Protein AF-A0A085YXM6-F1 (afdb_monomer_lite)

pLDDT: mean 96.4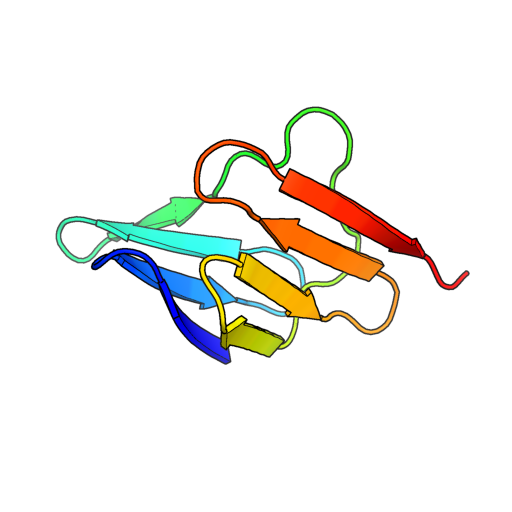8, std 1.94, range [85.38, 98.44]

Sequence (71 aa):
GMEVFDGHLYVSSTSFVYQLEDGKLLPVDFGDDIPRTCYHLSAADGIMWSIGAKDVMEFDGSDWKRVLRID

Secondary structure (DSSP, 8-state):
-EEEETTEEEEE-SS-EEEEETTEEEEP--TT---S---EEEEETTEEEEE-SSEEEEE-SS-EEEEEE--

Foldseek 3Di:
DWDDAPNWIWDFDQQFIFTQDPNDTHGDPQDPDGDRGFHDWDDDDQKIWRDHPAWIWIDNPPHIDTPDGDD

Structure (mmCIF, N/CA/C/O backbone):
data_AF-A0A085YXM6-F1
#
_entry.id   AF-A0A085YXM6-F1
#
loop_
_atom_site.group_PDB
_atom_site.id
_atom_site.type_symbol
_atom_site.label_atom_id
_atom_site.label_alt_id
_atom_site.label_comp_id
_atom_site.label_asym_id
_atom_site.label_entity_id
_atom_site.label_seq_id
_atom_site.pdbx_PDB_ins_code
_atom_site.Cartn_x
_atom_site.Cartn_y
_atom_site.Cartn_z
_atom_site.occupancy
_atom_site.B_iso_or_equiv
_atom_site.auth_seq_id
_atom_site.auth_comp_id
_atom_site.auth_asym_id
_atom_site.auth_atom_id
_atom_site.pdbx_PDB_model_num
ATOM 1 N N . GLY A 1 1 ? -3.850 8.889 -2.085 1.00 91.94 1 GLY A N 1
ATOM 2 C CA . GLY A 1 1 ? -5.292 8.558 -2.127 1.00 91.94 1 GLY A CA 1
ATOM 3 C C . GLY A 1 1 ? -5.761 8.104 -0.759 1.00 91.94 1 GLY A C 1
ATOM 4 O O . GLY A 1 1 ? -4.961 8.127 0.167 1.00 91.94 1 GLY A O 1
ATOM 5 N N . MET A 1 2 ? -7.024 7.707 -0.621 1.00 96.75 2 MET A N 1
ATOM 6 C CA . MET A 1 2 ? -7.564 7.090 0.597 1.00 96.75 2 MET A CA 1
ATOM 7 C C . MET A 1 2 ? -8.409 5.884 0.200 1.00 96.75 2 MET A C 1
ATOM 9 O O . MET A 1 2 ? -9.136 5.987 -0.784 1.00 96.75 2 MET A O 1
ATOM 13 N N . GLU A 1 3 ? -8.310 4.789 0.946 1.00 98.12 3 GLU A N 1
ATOM 14 C CA . GLU A 1 3 ? -9.070 3.563 0.690 1.00 98.12 3 GLU A CA 1
ATOM 15 C C . GLU A 1 3 ? -9.357 2.831 2.003 1.00 98.12 3 GLU A C 1
ATOM 17 O O . GLU A 1 3 ? -8.534 2.860 2.922 1.00 98.12 3 GLU A O 1
ATOM 22 N N . VAL A 1 4 ? -10.525 2.193 2.101 1.00 97.69 4 VAL A N 1
ATOM 23 C CA . VAL A 1 4 ? -10.871 1.347 3.250 1.00 97.69 4 VAL A CA 1
ATOM 24 C C . VAL A 1 4 ? -10.553 -0.101 2.909 1.00 97.69 4 VAL A C 1
ATOM 26 O O . VAL A 1 4 ? -11.030 -0.630 1.909 1.00 97.69 4 VAL A O 1
ATOM 29 N N . PHE A 1 5 ? -9.788 -0.758 3.774 1.00 97.94 5 PHE A N 1
ATOM 30 C CA . PHE A 1 5 ? -9.418 -2.155 3.622 1.00 97.94 5 PHE A CA 1
ATOM 31 C C . PHE A 1 5 ? -9.462 -2.860 4.977 1.00 97.94 5 PHE A C 1
ATOM 33 O O . PHE A 1 5 ? -8.934 -2.351 5.961 1.00 97.94 5 PHE A O 1
ATOM 40 N N . ASP A 1 6 ? -10.162 -3.993 5.035 1.00 95.94 6 ASP A N 1
ATOM 41 C CA . ASP A 1 6 ? -10.386 -4.785 6.254 1.00 95.94 6 ASP A CA 1
ATOM 42 C C . ASP A 1 6 ? -10.791 -3.949 7.491 1.00 95.94 6 ASP A C 1
ATOM 44 O O . ASP A 1 6 ? -10.266 -4.097 8.589 1.00 95.94 6 ASP A O 1
ATOM 48 N N . GLY A 1 7 ? -11.691 -2.978 7.297 1.00 96.12 7 GLY A N 1
ATOM 49 C CA . GLY A 1 7 ? -12.171 -2.093 8.368 1.00 96.12 7 GLY A CA 1
ATOM 50 C C . GLY A 1 7 ? -11.217 -0.962 8.776 1.00 96.12 7 GLY A C 1
ATOM 51 O O . GLY A 1 7 ? -11.604 -0.120 9.586 1.00 96.12 7 GLY A O 1
ATOM 52 N N . HIS A 1 8 ? -10.024 -0.885 8.186 1.00 97.25 8 HIS A N 1
ATOM 53 C CA . HIS A 1 8 ? -9.034 0.157 8.442 1.00 97.25 8 HIS A CA 1
ATOM 54 C C . HIS A 1 8 ? -8.990 1.162 7.289 1.00 97.25 8 HIS A C 1
ATOM 56 O O . HIS A 1 8 ? -9.201 0.824 6.124 1.00 97.25 8 HIS A O 1
ATOM 62 N N . LEU A 1 9 ? -8.723 2.427 7.613 1.00 98.06 9 LEU A N 1
ATOM 63 C CA . LEU A 1 9 ? -8.563 3.480 6.616 1.00 98.06 9 LEU A CA 1
ATOM 64 C C . LEU A 1 9 ? -7.081 3.655 6.296 1.00 98.06 9 LEU A C 1
ATOM 66 O O . LEU A 1 9 ? -6.299 4.053 7.158 1.00 98.06 9 LEU A O 1
ATOM 70 N N . TYR A 1 10 ? -6.720 3.423 5.041 1.00 98.25 10 TYR A N 1
ATOM 71 C CA . TYR A 1 10 ? -5.376 3.639 4.533 1.00 98.25 10 TYR A CA 1
ATOM 72 C C . TYR A 1 10 ? -5.300 4.927 3.724 1.00 98.25 10 TYR A C 1
ATOM 74 O O . TYR A 1 10 ? -6.243 5.338 3.044 1.00 98.25 10 TYR A O 1
ATOM 82 N N . VAL A 1 11 ? -4.144 5.576 3.792 1.00 98.19 11 VAL A N 1
ATOM 83 C CA . VAL A 1 11 ? -3.852 6.831 3.107 1.00 98.19 11 VAL A CA 1
ATOM 84 C C . VAL A 1 11 ? -2.526 6.691 2.384 1.00 98.19 11 VAL A C 1
ATOM 86 O O . VAL A 1 11 ? -1.510 6.382 2.997 1.00 98.19 11 VAL A O 1
ATOM 89 N N . SER A 1 12 ? -2.506 6.962 1.083 1.00 97.38 12 SER A N 1
ATOM 90 C CA . SER A 1 12 ? -1.261 7.030 0.318 1.00 97.38 12 SER A CA 1
ATOM 91 C C . SER A 1 12 ? -0.843 8.463 0.020 1.00 97.38 12 SER A C 1
ATOM 93 O O . SER A 1 12 ? -1.664 9.329 -0.310 1.00 97.38 12 SER A O 1
ATOM 95 N N . SER A 1 13 ? 0.464 8.690 0.097 1.00 95.94 13 SER A N 1
ATOM 96 C CA . SER A 1 13 ? 1.144 9.861 -0.439 1.00 95.94 13 SER A CA 1
ATOM 97 C C . SER A 1 13 ? 1.797 9.518 -1.782 1.00 95.94 13 SER A C 1
ATOM 99 O O . SER A 1 13 ? 1.573 8.457 -2.368 1.00 95.94 13 SER A O 1
ATOM 101 N N . THR A 1 14 ? 2.630 10.422 -2.293 1.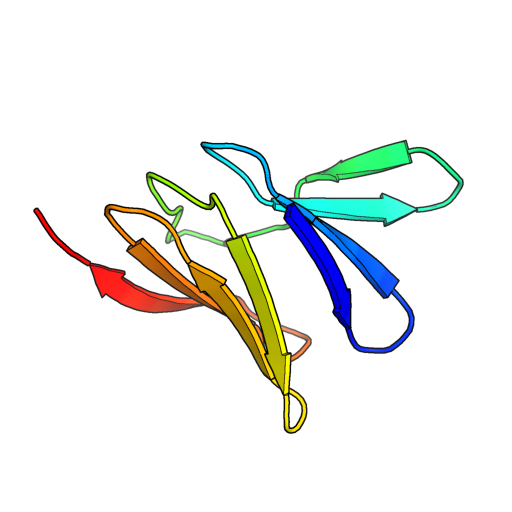00 94.62 14 THR A N 1
ATOM 102 C CA . THR A 1 14 ? 3.430 10.149 -3.488 1.00 94.62 14 THR A CA 1
ATOM 103 C C . THR A 1 14 ? 4.458 9.040 -3.265 1.00 94.62 14 THR A C 1
ATOM 105 O O . THR A 1 14 ? 4.771 8.325 -4.216 1.00 94.62 14 THR A O 1
ATOM 108 N N . SER A 1 15 ? 4.945 8.861 -2.034 1.00 93.56 15 SER A N 1
ATOM 109 C CA . SER A 1 15 ? 6.095 8.006 -1.715 1.00 93.56 15 SER A CA 1
ATOM 110 C C . SER A 1 15 ? 5.831 6.926 -0.668 1.00 93.56 15 SER A C 1
ATOM 112 O O . SER A 1 15 ? 6.704 6.092 -0.467 1.00 93.56 15 SER A O 1
ATOM 114 N N . PHE A 1 16 ? 4.694 6.939 0.035 1.00 97.06 16 PHE A N 1
ATOM 115 C CA . PHE A 1 16 ? 4.443 5.976 1.112 1.00 97.06 16 PHE A CA 1
ATOM 116 C C . PHE A 1 16 ? 2.950 5.723 1.364 1.00 97.06 16 PHE A C 1
ATOM 118 O O . PHE A 1 16 ? 2.104 6.504 0.918 1.00 97.06 16 PHE A O 1
ATOM 125 N N . VAL A 1 17 ? 2.639 4.652 2.099 1.00 98.00 17 VAL A N 1
ATOM 126 C CA . VAL A 1 17 ? 1.286 4.302 2.561 1.00 98.00 17 VAL A CA 1
ATOM 127 C C . VAL A 1 17 ? 1.238 4.332 4.086 1.00 98.00 17 VAL A C 1
ATOM 129 O O . VAL A 1 17 ? 2.176 3.925 4.767 1.00 98.00 17 VAL A O 1
ATOM 132 N N . TYR A 1 18 ? 0.135 4.833 4.620 1.00 98.19 18 TYR A N 1
ATOM 133 C CA . TYR A 1 18 ? -0.115 4.962 6.045 1.00 98.19 18 TYR A CA 1
ATOM 134 C C . TYR A 1 18 ? -1.445 4.311 6.394 1.00 98.19 18 TYR A C 1
ATOM 136 O O . TYR A 1 18 ? -2.386 4.375 5.605 1.00 98.19 18 TYR A O 1
ATOM 144 N N . GLN A 1 19 ? -1.538 3.761 7.593 1.00 97.94 19 GLN A N 1
ATOM 145 C CA . GLN A 1 19 ? -2.789 3.378 8.229 1.00 97.94 19 GLN A CA 1
ATOM 146 C C . GLN A 1 19 ? -3.218 4.492 9.187 1.00 97.94 19 GLN A C 1
ATOM 148 O O . GLN A 1 19 ? -2.392 5.045 9.917 1.00 97.94 19 GLN A O 1
ATOM 153 N N . LEU A 1 20 ? -4.495 4.868 9.163 1.00 98.00 20 LEU A N 1
ATOM 154 C CA . LEU A 1 20 ? -5.052 5.809 10.124 1.00 98.00 20 LEU A CA 1
ATOM 155 C C . LEU A 1 20 ? -5.515 5.048 11.368 1.00 98.00 20 LEU A C 1
ATOM 157 O O . LEU A 1 20 ? -6.502 4.320 11.319 1.00 98.00 20 LEU A O 1
ATOM 161 N N . GLU A 1 21 ? -4.849 5.290 12.491 1.00 96.62 21 GLU A N 1
ATOM 162 C CA . GLU A 1 21 ? -5.183 4.715 13.795 1.00 96.62 21 GLU A CA 1
ATOM 163 C C . GLU A 1 21 ? -5.336 5.831 14.823 1.00 96.62 21 GLU A C 1
ATOM 165 O O . GLU A 1 21 ? -4.460 6.688 14.950 1.00 96.62 21 GLU A O 1
ATOM 170 N N . ASP A 1 22 ? -6.467 5.870 15.531 1.00 95.50 22 ASP A N 1
ATOM 171 C CA . ASP A 1 22 ? -6.763 6.881 16.559 1.00 95.50 22 ASP A CA 1
ATOM 172 C C . ASP A 1 22 ? -6.486 8.333 16.110 1.00 95.50 22 ASP A C 1
ATOM 174 O O . ASP A 1 22 ? -5.977 9.173 16.859 1.00 95.50 22 ASP A O 1
ATOM 178 N N . GLY A 1 23 ? -6.798 8.633 14.844 1.00 95.25 23 GLY A N 1
ATOM 179 C CA . GLY A 1 23 ? -6.590 9.952 14.238 1.00 95.25 23 GLY A CA 1
ATOM 180 C C . GLY A 1 23 ? -5.137 10.270 13.864 1.00 95.25 23 GLY A C 1
ATOM 181 O O . GLY A 1 23 ? -4.832 11.422 13.552 1.00 95.25 23 GLY A O 1
ATOM 182 N N . LYS A 1 24 ? -4.236 9.282 13.880 1.00 97.62 24 LYS A N 1
ATOM 183 C CA . LYS A 1 24 ? -2.821 9.419 13.515 1.00 97.62 24 LYS A CA 1
ATOM 184 C C . LYS A 1 24 ? -2.481 8.549 12.314 1.00 97.62 24 LYS A C 1
ATOM 186 O O . LYS A 1 24 ? -2.945 7.423 12.204 1.00 97.62 24 LYS A O 1
ATOM 191 N N . LEU A 1 25 ? -1.639 9.075 11.430 1.00 97.56 25 LEU A N 1
ATOM 192 C CA . LEU A 1 25 ? -1.112 8.327 10.292 1.00 97.56 25 LEU A CA 1
ATOM 193 C C . LEU A 1 25 ? 0.138 7.566 10.729 1.00 97.56 25 LEU A C 1
ATOM 195 O O . LEU A 1 25 ? 1.172 8.180 11.001 1.00 97.56 25 LEU A O 1
ATOM 199 N N . LEU A 1 26 ? 0.032 6.245 10.794 1.00 98.12 26 LEU A N 1
ATOM 200 C CA . LEU A 1 26 ? 1.143 5.349 11.078 1.00 98.12 26 LEU A CA 1
ATOM 201 C C . LEU A 1 26 ? 1.666 4.762 9.764 1.00 98.12 26 LEU A C 1
ATOM 203 O O . LEU A 1 26 ? 0.862 4.312 8.950 1.00 98.12 26 LEU A O 1
ATOM 207 N N . PRO A 1 27 ? 2.982 4.804 9.501 1.00 97.38 27 PRO A N 1
ATOM 208 C CA . PRO A 1 27 ? 3.543 4.201 8.297 1.00 97.38 27 PRO A CA 1
ATOM 209 C C . PRO A 1 27 ? 3.303 2.688 8.310 1.00 97.38 27 PRO A C 1
ATOM 211 O O . PRO A 1 27 ? 3.533 2.048 9.334 1.00 97.38 27 PRO A O 1
ATOM 214 N N . VAL A 1 28 ? 2.858 2.128 7.181 1.00 96.94 28 VAL A N 1
ATOM 215 C CA . VAL A 1 28 ? 2.768 0.668 7.037 1.00 96.94 28 VAL A CA 1
ATOM 216 C C . VAL A 1 28 ? 4.165 0.064 6.921 1.00 96.94 28 VAL A C 1
ATOM 218 O O . VAL A 1 28 ? 5.101 0.723 6.457 1.00 96.94 28 VAL A O 1
ATOM 221 N N . ASP A 1 29 ? 4.301 -1.192 7.323 1.00 96.50 29 ASP A N 1
ATOM 222 C CA . ASP A 1 29 ? 5.534 -1.943 7.135 1.00 96.50 29 ASP A CA 1
ATOM 223 C C . ASP A 1 29 ? 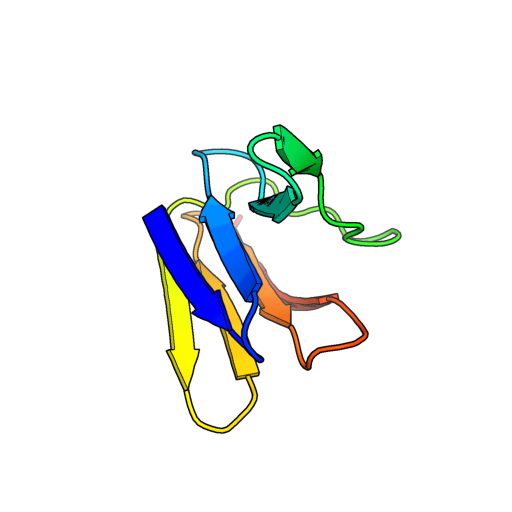5.521 -2.630 5.761 1.00 96.50 29 ASP A C 1
ATOM 225 O O . ASP A 1 29 ? 4.728 -3.536 5.522 1.00 96.50 29 ASP A O 1
ATOM 229 N N . PHE A 1 30 ? 6.379 -2.179 4.842 1.00 95.94 30 PHE A N 1
ATOM 230 C CA . PHE A 1 30 ? 6.583 -2.836 3.541 1.00 95.94 30 PHE A CA 1
ATOM 231 C C . PHE A 1 30 ? 7.584 -4.004 3.618 1.00 95.94 30 PHE A C 1
ATOM 233 O O . PHE A 1 30 ? 7.896 -4.612 2.592 1.00 95.94 30 PHE A O 1
ATOM 240 N N . GLY A 1 31 ? 8.135 -4.292 4.800 1.00 94.50 31 GLY A N 1
ATOM 241 C CA . GLY A 1 31 ? 9.269 -5.188 4.960 1.00 94.50 31 GLY A CA 1
ATOM 242 C C . GLY A 1 31 ? 10.503 -4.670 4.215 1.00 94.50 31 GLY A C 1
ATOM 243 O O . GLY A 1 31 ? 10.773 -3.467 4.162 1.00 94.50 31 GLY A O 1
ATOM 244 N N . ASP A 1 32 ? 11.251 -5.587 3.601 1.00 94.56 32 ASP A N 1
ATOM 245 C CA . ASP A 1 32 ? 12.502 -5.266 2.902 1.00 94.56 32 ASP A CA 1
ATOM 246 C C . ASP A 1 32 ? 12.295 -4.694 1.483 1.00 94.56 32 ASP A C 1
ATOM 248 O O . ASP A 1 32 ? 13.231 -4.141 0.896 1.00 94.56 32 ASP A O 1
ATOM 252 N N . ASP A 1 33 ? 11.090 -4.812 0.908 1.00 95.31 33 ASP A N 1
ATOM 253 C CA . ASP A 1 33 ? 10.791 -4.375 -0.463 1.00 95.31 33 ASP A CA 1
ATOM 254 C C . ASP A 1 33 ? 9.964 -3.084 -0.497 1.00 95.31 33 ASP A C 1
ATOM 256 O O . ASP A 1 33 ? 8.754 -3.068 -0.726 1.00 95.31 33 ASP A O 1
ATOM 260 N N . ILE A 1 34 ? 10.652 -1.962 -0.296 1.00 95.38 34 ILE A N 1
ATOM 261 C CA . ILE A 1 34 ? 10.022 -0.643 -0.214 1.00 95.38 34 ILE A CA 1
ATOM 262 C C . ILE A 1 34 ? 9.761 -0.077 -1.631 1.00 95.38 34 ILE A C 1
ATOM 264 O O . ILE A 1 34 ? 10.693 0.024 -2.445 1.00 95.38 34 ILE A O 1
ATOM 268 N N . PRO A 1 35 ? 8.522 0.341 -1.965 1.00 95.50 35 PRO A N 1
ATOM 269 C CA . PRO A 1 35 ? 8.215 0.984 -3.243 1.00 95.50 35 PRO A CA 1
ATOM 270 C C . PRO A 1 35 ? 8.845 2.379 -3.347 1.00 95.50 35 PRO A C 1
ATOM 272 O O . PRO A 1 35 ? 9.049 3.077 -2.356 1.00 95.50 35 PRO A O 1
ATOM 275 N N . ARG A 1 36 ? 9.108 2.839 -4.572 1.00 95.69 36 ARG A N 1
ATOM 276 C CA . ARG A 1 36 ? 9.548 4.217 -4.842 1.00 95.69 36 ARG A CA 1
ATOM 277 C C . ARG A 1 36 ? 8.372 5.193 -4.884 1.00 95.69 36 ARG A C 1
ATOM 279 O O . ARG A 1 36 ? 8.556 6.376 -4.606 1.00 95.69 36 ARG A O 1
ATOM 286 N N . THR A 1 37 ? 7.186 4.721 -5.273 1.00 95.88 37 THR A N 1
ATOM 287 C CA . THR A 1 37 ? 5.972 5.539 -5.432 1.00 95.88 37 THR A CA 1
ATOM 288 C C . THR A 1 37 ? 4.700 4.787 -5.021 1.00 95.88 37 THR A C 1
ATOM 290 O O . THR A 1 37 ? 4.630 3.581 -5.219 1.00 95.88 37 THR A O 1
ATOM 293 N N . CYS A 1 38 ? 3.693 5.492 -4.477 1.00 94.62 38 CYS A N 1
ATOM 294 C CA . CYS A 1 38 ? 2.469 4.880 -3.902 1.00 94.62 38 CYS A CA 1
ATOM 295 C C . CYS A 1 38 ? 1.122 5.543 -4.293 1.00 94.62 38 CYS A C 1
ATOM 297 O O . CYS A 1 38 ? 0.073 5.138 -3.807 1.00 94.62 38 CYS A O 1
ATOM 299 N N . TYR A 1 39 ? 1.135 6.598 -5.111 1.00 95.56 39 TYR A N 1
ATOM 300 C CA . TYR A 1 39 ? 0.037 7.542 -5.416 1.00 95.56 39 TYR A CA 1
ATOM 301 C C . TYR A 1 39 ? -1.427 7.170 -5.096 1.00 95.56 39 TYR A C 1
ATOM 303 O O . TYR A 1 39 ? -2.129 7.960 -4.447 1.00 95.56 39 TYR A O 1
ATOM 311 N N . HIS A 1 40 ? -1.929 6.043 -5.600 1.00 96.56 40 HIS A N 1
ATOM 312 C CA . HIS A 1 40 ? -3.330 5.642 -5.485 1.00 96.56 40 HIS A CA 1
ATOM 313 C C . HIS A 1 40 ? -3.478 4.323 -4.723 1.00 96.56 40 HIS A C 1
ATOM 315 O O . HIS A 1 40 ? -2.621 3.454 -4.828 1.00 96.56 40 HIS A O 1
ATOM 321 N N . LEU A 1 41 ? -4.568 4.194 -3.967 1.00 98.00 41 LEU A N 1
ATOM 322 C CA . LEU A 1 41 ? -4.954 2.955 -3.299 1.00 98.00 41 LEU A CA 1
ATOM 323 C C . LEU A 1 41 ? -6.246 2.453 -3.925 1.00 98.00 41 LEU A C 1
ATOM 325 O O . LEU A 1 41 ? -7.110 3.268 -4.239 1.00 98.00 41 LEU A O 1
ATOM 329 N N . SER A 1 42 ? -6.360 1.142 -4.089 1.00 98.06 42 SER A N 1
ATOM 330 C CA . SER A 1 42 ? -7.590 0.487 -4.523 1.00 98.06 42 SER A CA 1
ATOM 331 C C . SER A 1 42 ? -7.725 -0.845 -3.804 1.00 98.06 42 SER A C 1
ATOM 333 O O . SER A 1 42 ? -6.741 -1.574 -3.706 1.00 98.06 42 SER A O 1
ATOM 335 N N . ALA A 1 43 ? -8.917 -1.162 -3.307 1.00 97.81 43 ALA A N 1
ATOM 336 C CA . ALA A 1 43 ? -9.187 -2.417 -2.617 1.00 97.81 43 ALA A CA 1
ATOM 337 C C . ALA A 1 43 ? -10.333 -3.186 -3.281 1.00 97.81 43 ALA A C 1
ATOM 339 O O . ALA A 1 43 ? -11.381 -2.617 -3.592 1.00 97.81 43 ALA A O 1
ATOM 340 N N . ALA A 1 44 ? -10.142 -4.488 -3.490 1.00 96.62 44 ALA A N 1
ATOM 341 C CA . ALA A 1 44 ? -11.171 -5.408 -3.960 1.00 96.62 44 ALA A CA 1
ATOM 342 C C . ALA A 1 44 ? -10.803 -6.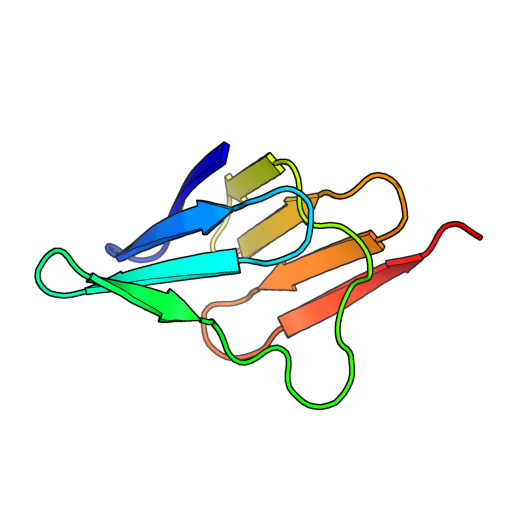857 -3.616 1.00 96.62 44 ALA A C 1
ATOM 344 O O . ALA A 1 44 ? -9.632 -7.216 -3.591 1.00 96.62 44 ALA A O 1
ATOM 345 N N . ASP A 1 45 ? -11.818 -7.695 -3.394 1.00 94.62 45 ASP A N 1
ATOM 346 C CA . ASP A 1 45 ? -11.667 -9.151 -3.218 1.00 94.62 45 ASP A CA 1
ATOM 347 C C . ASP A 1 45 ? -10.658 -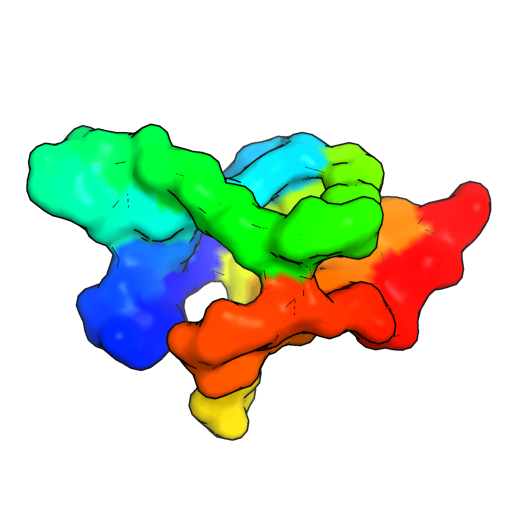9.565 -2.128 1.00 94.62 45 ASP A C 1
ATOM 349 O O . ASP A 1 45 ? -9.869 -10.490 -2.292 1.00 94.62 45 ASP A O 1
ATOM 353 N N . GLY A 1 46 ? -10.654 -8.838 -1.006 1.00 95.69 46 GLY A N 1
ATOM 354 C CA . GLY A 1 46 ? -9.737 -9.110 0.106 1.00 95.69 46 GLY A CA 1
ATOM 355 C C . GLY A 1 46 ? -8.285 -8.709 -0.159 1.00 95.69 46 GLY A C 1
ATOM 356 O O . GLY A 1 46 ? -7.430 -9.002 0.666 1.00 95.69 46 GLY A O 1
ATOM 357 N N . ILE A 1 47 ? -8.017 -7.991 -1.251 1.00 97.81 47 ILE A N 1
ATOM 358 C CA . ILE A 1 47 ? -6.701 -7.457 -1.592 1.00 97.81 47 ILE A CA 1
ATOM 359 C C . ILE A 1 47 ? -6.759 -5.930 -1.697 1.00 97.81 47 ILE A C 1
ATOM 361 O O . ILE A 1 47 ? -7.730 -5.360 -2.200 1.00 97.81 47 ILE A O 1
ATOM 365 N N . MET A 1 48 ? -5.704 -5.254 -1.247 1.00 98.25 48 MET A N 1
ATOM 366 C CA . MET A 1 48 ? -5.474 -3.836 -1.514 1.00 98.25 48 MET A CA 1
ATOM 367 C C . MET A 1 48 ? -4.208 -3.648 -2.348 1.00 98.25 48 MET A C 1
ATOM 369 O O . MET A 1 48 ? -3.185 -4.272 -2.091 1.00 98.25 48 MET A O 1
ATOM 373 N N . TRP A 1 49 ? -4.244 -2.733 -3.314 1.00 98.44 49 TRP A N 1
ATOM 374 C CA . TRP A 1 49 ? -3.079 -2.337 -4.096 1.00 98.44 49 TRP A CA 1
ATOM 375 C C . TRP A 1 49 ? -2.674 -0.892 -3.822 1.00 98.44 49 TRP A C 1
ATOM 377 O O . TRP A 1 49 ? -3.511 0.011 -3.818 1.00 98.44 49 TRP A O 1
ATOM 387 N N . SER A 1 50 ? -1.368 -0.674 -3.677 1.00 98.19 50 SER A N 1
ATOM 388 C CA . SER A 1 50 ? -0.722 0.633 -3.787 1.00 98.19 50 SER A CA 1
ATOM 389 C C . SER A 1 50 ? -0.149 0.785 -5.187 1.00 98.19 50 SER A C 1
ATOM 391 O O . SER A 1 50 ? 0.732 0.030 -5.595 1.00 98.19 50 SER A O 1
ATOM 393 N N . ILE A 1 51 ? -0.673 1.749 -5.937 1.00 97.69 51 ILE A N 1
ATOM 394 C CA . ILE A 1 51 ? -0.379 1.954 -7.353 1.00 97.69 51 ILE A CA 1
ATOM 395 C C . ILE A 1 51 ? 0.385 3.270 -7.494 1.00 97.69 51 ILE A C 1
ATOM 397 O O . ILE A 1 51 ? -0.181 4.367 -7.440 1.00 97.69 51 ILE A O 1
ATOM 401 N N . GLY A 1 52 ? 1.697 3.147 -7.662 1.00 96.38 52 GLY A N 1
ATOM 402 C CA . GLY A 1 52 ? 2.614 4.226 -7.994 1.00 96.38 52 GLY A CA 1
ATOM 403 C C . GLY A 1 52 ? 2.949 4.280 -9.487 1.00 96.38 52 GLY A C 1
ATOM 404 O O . GLY A 1 52 ? 2.565 3.419 -10.273 1.00 96.38 52 GLY A O 1
ATOM 405 N N . ALA A 1 53 ? 3.712 5.296 -9.898 1.00 96.00 53 ALA A N 1
ATOM 406 C CA . ALA A 1 53 ? 4.209 5.381 -11.278 1.00 96.00 53 ALA A CA 1
ATOM 407 C C . ALA A 1 53 ? 5.367 4.410 -11.563 1.00 96.00 53 ALA A C 1
ATOM 409 O O . ALA A 1 53 ? 5.668 4.138 -12.724 1.00 96.00 53 ALA A O 1
ATOM 410 N N . LYS A 1 54 ? 6.051 3.938 -10.517 1.00 96.38 54 LYS A N 1
ATOM 411 C CA . LYS A 1 54 ? 7.219 3.054 -10.606 1.00 96.38 54 LYS A CA 1
ATOM 412 C C . LYS A 1 54 ? 6.972 1.677 -10.009 1.00 96.38 54 LYS A C 1
ATOM 414 O O . LYS A 1 54 ? 7.714 0.752 -10.322 1.00 96.38 54 LYS A O 1
ATOM 419 N N . ASP A 1 55 ? 5.944 1.523 -9.183 1.00 96.75 55 ASP A N 1
ATOM 420 C CA . ASP A 1 55 ? 5.726 0.313 -8.400 1.00 96.75 55 ASP A CA 1
ATOM 421 C C . ASP A 1 55 ? 4.230 0.051 -8.245 1.00 96.75 55 ASP A C 1
ATOM 423 O O . ASP A 1 55 ? 3.450 0.986 -8.063 1.00 96.75 55 ASP A O 1
ATOM 427 N N . VAL A 1 56 ? 3.849 -1.223 -8.284 1.00 97.62 56 VAL A N 1
ATOM 428 C CA . VAL A 1 56 ? 2.548 -1.688 -7.800 1.00 97.62 56 VAL A CA 1
ATOM 429 C C . VAL A 1 56 ? 2.809 -2.690 -6.688 1.00 97.62 56 VAL A C 1
ATOM 431 O O . VAL A 1 56 ? 3.455 -3.714 -6.926 1.00 97.62 56 VAL A O 1
ATOM 434 N N . MET A 1 57 ? 2.318 -2.378 -5.492 1.00 98.19 57 MET A N 1
ATOM 435 C CA . MET A 1 57 ? 2.379 -3.245 -4.319 1.00 98.19 57 MET A CA 1
ATOM 436 C C . MET A 1 57 ? 0.987 -3.790 -4.024 1.00 98.19 57 MET A C 1
ATOM 438 O O . MET A 1 57 ? 0.005 -3.073 -4.170 1.00 98.19 57 MET A O 1
ATOM 442 N N . GLU A 1 58 ? 0.919 -5.035 -3.599 1.00 98.31 58 GLU A N 1
ATOM 443 C CA . GLU A 1 58 ? -0.270 -5.767 -3.184 1.00 98.31 58 GLU A CA 1
ATOM 444 C C . GLU A 1 58 ? -0.185 -6.041 -1.685 1.00 98.31 58 GLU A C 1
ATOM 446 O O . GLU A 1 58 ? 0.901 -6.327 -1.186 1.00 98.31 58 GLU A O 1
ATOM 451 N N . PHE A 1 59 ? -1.310 -5.940 -0.989 1.00 98.38 59 PHE A N 1
ATOM 452 C CA . PHE A 1 59 ? -1.459 -6.204 0.434 1.00 98.38 59 PHE A CA 1
ATOM 453 C C . PHE A 1 59 ? -2.638 -7.145 0.653 1.00 98.38 59 PHE A C 1
ATOM 455 O O . PHE A 1 59 ? -3.751 -6.851 0.212 1.00 98.38 59 PHE A O 1
ATOM 462 N N . ASP A 1 60 ? -2.394 -8.257 1.340 1.00 96.56 60 ASP A N 1
ATOM 463 C CA . ASP A 1 60 ? -3.394 -9.296 1.624 1.00 96.56 60 ASP A CA 1
ATOM 464 C C . ASP A 1 60 ? -4.006 -9.199 3.035 1.00 96.56 60 ASP A C 1
ATOM 466 O O . ASP A 1 60 ? -4.776 -10.065 3.445 1.00 96.56 60 ASP A O 1
ATOM 470 N N . GLY A 1 61 ? -3.664 -8.146 3.787 1.00 95.25 61 GLY A N 1
ATOM 471 C CA . GLY A 1 61 ? -4.036 -7.977 5.197 1.00 95.25 61 GLY A CA 1
ATOM 472 C C . GLY A 1 61 ? -2.939 -8.358 6.181 1.00 95.25 61 GLY A C 1
ATOM 473 O O . GLY A 1 61 ? -3.025 -7.975 7.345 1.00 95.25 61 GLY A O 1
ATOM 474 N N . SER A 1 62 ? -1.894 -9.047 5.723 1.00 95.38 62 SER A N 1
ATOM 475 C CA . SER A 1 62 ? -0.732 -9.396 6.543 1.00 95.38 62 SER A CA 1
ATOM 476 C C . SER A 1 62 ? 0.551 -8.818 5.962 1.00 95.38 62 SER A C 1
ATOM 478 O O . SER A 1 62 ? 1.243 -8.070 6.650 1.00 95.38 62 SER A O 1
ATOM 480 N N . ASP A 1 63 ? 0.832 -9.097 4.689 1.00 95.75 63 ASP A N 1
ATOM 481 C CA . ASP A 1 63 ? 2.123 -8.802 4.074 1.00 95.75 63 ASP A CA 1
ATOM 482 C C . ASP A 1 63 ? 1.978 -7.986 2.789 1.00 95.75 63 ASP A C 1
ATOM 484 O O . ASP A 1 63 ? 1.036 -8.145 2.006 1.00 95.75 63 ASP A O 1
ATOM 488 N N . TRP A 1 64 ? 2.958 -7.113 2.550 1.00 97.56 64 TRP A N 1
ATOM 489 C CA . TRP A 1 64 ? 3.084 -6.400 1.285 1.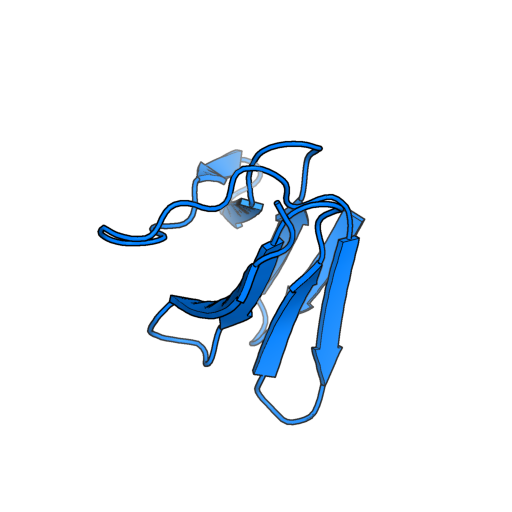00 97.56 64 TRP A CA 1
ATOM 490 C C . TRP A 1 64 ? 3.981 -7.160 0.315 1.00 97.56 64 TRP A C 1
ATOM 492 O O . TRP A 1 64 ? 5.071 -7.618 0.655 1.00 97.56 64 TRP A O 1
ATOM 502 N N . LYS A 1 65 ? 3.556 -7.222 -0.945 1.00 97.56 65 LYS A N 1
ATOM 503 C CA . LYS A 1 65 ? 4.303 -7.850 -2.030 1.00 97.56 65 LYS A CA 1
ATOM 504 C C . LYS A 1 65 ? 4.303 -6.973 -3.268 1.00 97.56 65 LYS A C 1
ATOM 506 O O . LYS A 1 65 ? 3.279 -6.446 -3.685 1.00 97.56 65 LYS A O 1
ATOM 511 N N . ARG A 1 66 ? 5.447 -6.872 -3.935 1.00 97.75 66 ARG A N 1
ATOM 512 C CA . ARG A 1 66 ? 5.542 -6.193 -5.226 1.00 97.75 66 ARG A CA 1
ATOM 513 C C . ARG A 1 66 ? 4.976 -7.052 -6.355 1.00 97.75 66 ARG A C 1
ATOM 515 O O . ARG A 1 66 ? 5.416 -8.180 -6.579 1.00 97.75 66 ARG A O 1
ATOM 522 N N . VAL A 1 67 ? 4.045 -6.479 -7.109 1.00 97.38 67 VAL A N 1
ATOM 523 C CA . VAL A 1 67 ? 3.448 -7.087 -8.309 1.00 97.38 67 VAL A CA 1
ATOM 524 C C . VAL A 1 67 ? 4.162 -6.614 -9.570 1.00 97.38 67 VAL A C 1
ATOM 526 O O . VAL A 1 67 ? 4.419 -7.402 -10.477 1.00 97.38 67 VAL A O 1
ATOM 529 N N . LEU A 1 68 ? 4.511 -5.327 -9.629 1.00 96.56 68 LEU A N 1
ATOM 530 C CA . LEU A 1 68 ? 5.167 -4.726 -10.785 1.00 96.56 68 LEU A CA 1
ATOM 531 C C . LEU A 1 68 ? 6.184 -3.675 -10.348 1.00 96.56 68 LEU A C 1
ATOM 533 O O . LEU A 1 68 ? 5.958 -2.921 -9.402 1.00 96.56 68 LEU A O 1
ATOM 537 N N . ARG A 1 69 ? 7.285 -3.590 -11.095 1.00 94.94 69 ARG A N 1
ATOM 538 C CA . ARG A 1 69 ? 8.208 -2.459 -11.071 1.00 94.94 69 ARG A CA 1
ATOM 539 C C . ARG A 1 69 ? 8.457 -1.969 -12.488 1.00 94.94 69 ARG A C 1
ATOM 541 O O . ARG A 1 69 ? 8.682 -2.773 -13.388 1.00 94.94 69 ARG A O 1
ATOM 548 N N . ILE A 1 70 ? 8.438 -0.656 -12.654 1.00 92.69 70 ILE A N 1
ATOM 549 C CA . ILE A 1 70 ? 8.746 0.040 -13.899 1.00 92.69 70 ILE A CA 1
ATOM 550 C C . ILE A 1 70 ? 9.999 0.872 -13.639 1.00 92.69 70 ILE A C 1
ATOM 552 O O . ILE A 1 70 ? 10.021 1.677 -12.704 1.00 92.69 70 ILE A O 1
ATOM 556 N N . ASP A 1 71 ? 11.042 0.677 -14.441 1.00 85.38 71 ASP A N 1
ATOM 557 C CA . ASP A 1 71 ? 12.281 1.454 -14.327 1.00 85.38 71 ASP A CA 1
ATOM 558 C C . ASP A 1 71 ? 12.174 2.840 -14.988 1.00 85.38 71 ASP A C 1
ATOM 560 O O . ASP A 1 71 ? 11.409 3.036 -15.959 1.00 85.38 71 ASP A O 1
#

Organism: NCBI:txid421531

Radius of gyration: 11.02 Å; chains: 1; bounding box: 25×20×31 Å